Protein AF-A0A9E8CQV1-F1 (afdb_monomer_lite)

Organism: NCBI:txid2969620

pLDDT: mean 77.14, std 17.88, range [38.81, 94.69]

Secondary structure (DSSP, 8-state):
---PPPPPHHHHHHHHHHHTT-SS--SPPPHHHHHHHHHHHHHHHHHHHHHHHHTT----TTTTSS--TT-HHHHHHHHHHHHHHHHH-HHHHHHHHHHHHHHHHHHHHTTPPPP------HHHHHHHHHHHHHHHHHHHHTTSSSS----PPPPPPPP---------

Structure (mmCIF, N/CA/C/O backbone):
data_AF-A0A9E8CQV1-F1
#
_entry.id   AF-A0A9E8CQV1-F1
#
loop_
_atom_site.group_PDB
_atom_site.id
_atom_site.type_symbol
_atom_site.label_atom_id
_atom_site.label_alt_id
_atom_site.label_comp_id
_atom_site.label_asym_id
_atom_site.label_entity_id
_atom_site.label_seq_id
_atom_site.pdbx_PDB_ins_code
_atom_site.Cartn_x
_atom_site.Cartn_y
_atom_site.Cartn_z
_atom_site.occupancy
_atom_site.B_iso_or_equiv
_atom_site.auth_seq_id
_atom_site.auth_comp_id
_atom_site.auth_asym_id
_atom_site.auth_atom_id
_atom_site.pdbx_PDB_model_num
ATOM 1 N N . MET A 1 1 ? 1.456 -19.798 -28.000 1.00 41.22 1 MET A N 1
ATOM 2 C CA . MET A 1 1 ? 1.405 -19.124 -26.688 1.00 41.22 1 MET A CA 1
ATOM 3 C C . MET A 1 1 ? 2.355 -17.948 -26.767 1.00 41.22 1 MET A C 1
ATOM 5 O O . MET A 1 1 ? 3.558 -18.168 -26.813 1.00 41.22 1 MET A O 1
ATOM 9 N N . GLU A 1 2 ? 1.840 -16.729 -26.911 1.00 42.41 2 GLU A N 1
ATOM 10 C CA . GLU A 1 2 ? 2.684 -15.535 -26.828 1.00 42.41 2 GLU A CA 1
ATOM 11 C C . GLU A 1 2 ? 3.164 -15.395 -25.383 1.00 42.41 2 GLU A C 1
ATOM 13 O O . GLU A 1 2 ? 2.362 -15.298 -24.455 1.00 42.41 2 GLU A O 1
ATOM 18 N N . VAL A 1 3 ? 4.479 -15.455 -25.187 1.00 45.06 3 VAL A N 1
ATOM 19 C CA . VAL A 1 3 ? 5.101 -15.217 -23.886 1.00 45.06 3 VAL A CA 1
ATOM 20 C C . VAL A 1 3 ? 5.001 -13.716 -23.632 1.00 45.06 3 VAL A C 1
ATOM 22 O O . VAL A 1 3 ? 5.805 -12.942 -24.149 1.00 45.06 3 VAL A O 1
ATOM 25 N N . GLN A 1 4 ? 3.977 -13.283 -22.894 1.00 56.47 4 GLN A N 1
ATOM 26 C CA . GLN A 1 4 ? 3.892 -11.889 -22.467 1.00 56.47 4 GLN A CA 1
ATOM 27 C C . GLN A 1 4 ? 5.101 -11.583 -21.583 1.00 56.47 4 GLN A C 1
ATOM 29 O O . GLN A 1 4 ? 5.335 -12.241 -20.568 1.00 56.47 4 GLN A O 1
ATOM 34 N N . ARG A 1 5 ? 5.893 -10.592 -21.998 1.00 59.94 5 ARG A N 1
ATOM 35 C CA . ARG A 1 5 ? 7.006 -10.078 -21.203 1.00 59.94 5 ARG A CA 1
ATOM 36 C C . ARG A 1 5 ? 6.452 -9.572 -19.860 1.00 59.94 5 ARG A C 1
ATOM 38 O O . ARG A 1 5 ? 5.461 -8.840 -19.880 1.00 59.94 5 ARG A O 1
ATOM 45 N N . PRO A 1 6 ? 7.058 -9.934 -18.715 1.00 74.50 6 PRO A N 1
ATOM 46 C CA . PRO A 1 6 ? 6.641 -9.392 -17.428 1.00 74.50 6 PRO A CA 1
ATOM 47 C C . PRO A 1 6 ? 6.798 -7.869 -17.440 1.00 74.50 6 PRO A C 1
ATOM 49 O O . PRO A 1 6 ? 7.809 -7.356 -17.928 1.00 74.50 6 PRO A O 1
ATOM 52 N N . LEU A 1 7 ? 5.782 -7.165 -16.936 1.00 80.88 7 LEU A N 1
ATOM 53 C CA . LEU A 1 7 ? 5.801 -5.708 -16.820 1.00 80.88 7 LEU A CA 1
ATOM 54 C C . LEU A 1 7 ? 6.972 -5.259 -15.942 1.00 80.88 7 LEU A C 1
ATOM 56 O O . LEU A 1 7 ? 7.296 -5.915 -14.948 1.00 80.88 7 LEU A O 1
ATOM 60 N N . SER A 1 8 ? 7.568 -4.117 -16.281 1.00 85.12 8 SER A N 1
ATOM 61 C CA . SER A 1 8 ? 8.488 -3.434 -15.372 1.00 85.12 8 SER A CA 1
ATOM 62 C C . SER A 1 8 ? 7.745 -2.905 -14.138 1.00 85.12 8 SER A C 1
ATOM 64 O O . SER A 1 8 ? 6.515 -2.768 -14.136 1.00 85.12 8 SER A O 1
ATOM 66 N N . LEU A 1 9 ? 8.480 -2.574 -13.074 1.00 84.06 9 LEU A N 1
ATOM 67 C CA . LEU A 1 9 ? 7.883 -2.040 -11.850 1.00 84.06 9 LEU A CA 1
ATOM 68 C C . LEU A 1 9 ? 7.235 -0.674 -12.122 1.00 84.06 9 LEU A C 1
ATOM 70 O O . LEU A 1 9 ? 6.140 -0.391 -11.633 1.00 84.06 9 LEU A O 1
ATOM 74 N N . GLY A 1 10 ? 7.878 0.149 -12.957 1.00 83.38 10 GLY A N 1
ATOM 75 C CA . GLY A 1 10 ? 7.327 1.423 -13.420 1.00 83.38 10 GLY A CA 1
ATOM 76 C C . GLY A 1 10 ? 6.053 1.263 -14.261 1.00 83.38 10 GLY A C 1
ATOM 77 O O . GLY A 1 10 ? 5.081 2.000 -14.070 1.00 83.38 10 GLY A O 1
ATOM 78 N N . GLU A 1 11 ? 6.004 0.275 -15.159 1.00 86.00 11 GLU A N 1
ATOM 79 C CA . GLU A 1 11 ? 4.801 -0.032 -15.947 1.00 86.00 11 GLU A CA 1
ATOM 80 C C . GLU A 1 11 ? 3.648 -0.514 -15.059 1.00 86.00 11 GLU A C 1
ATOM 82 O O . GLU A 1 11 ? 2.507 -0.063 -15.211 1.00 86.00 11 GLU A O 1
ATOM 87 N N . ALA A 1 12 ? 3.947 -1.376 -14.089 1.00 88.75 12 ALA A N 1
ATOM 88 C CA . ALA A 1 12 ? 2.977 -1.860 -13.119 1.00 88.75 12 ALA A CA 1
ATOM 89 C C . ALA A 1 12 ? 2.427 -0.723 -12.238 1.00 88.75 12 ALA A C 1
ATOM 91 O O . ALA A 1 12 ? 1.213 -0.617 -12.049 1.00 88.75 12 ALA A O 1
ATOM 92 N N . ALA A 1 13 ? 3.282 0.198 -11.782 1.00 86.12 13 ALA A N 1
ATOM 93 C CA . ALA A 1 13 ? 2.859 1.387 -11.042 1.00 86.12 13 ALA A CA 1
ATOM 94 C C . ALA A 1 13 ? 1.963 2.314 -11.887 1.00 86.12 13 ALA A C 1
ATOM 96 O O . ALA A 1 13 ? 0.979 2.861 -11.385 1.00 86.12 13 ALA A O 1
ATOM 97 N N . ARG A 1 14 ? 2.231 2.455 -13.194 1.00 85.25 14 ARG A N 1
ATOM 98 C CA . ARG A 1 14 ? 1.354 3.201 -14.117 1.00 85.25 14 ARG A CA 1
ATOM 99 C C . ARG A 1 14 ? -0.014 2.547 -14.279 1.00 85.25 14 ARG A C 1
ATOM 101 O O . ARG A 1 14 ? -1.022 3.250 -14.340 1.00 85.25 14 ARG A O 1
ATOM 108 N N . VAL A 1 15 ? -0.070 1.217 -14.362 1.00 89.25 15 VAL A N 1
ATOM 109 C CA . VAL A 1 15 ? -1.342 0.477 -14.364 1.00 89.25 15 VAL A CA 1
ATOM 110 C C . VAL A 1 15 ? -2.111 0.740 -13.071 1.00 89.25 15 VAL A C 1
ATOM 112 O O . VAL A 1 15 ? -3.286 1.089 -13.146 1.00 89.25 15 VAL A O 1
ATOM 115 N N . PHE A 1 16 ? -1.448 0.658 -11.915 1.00 89.19 16 PHE A N 1
ATOM 116 C CA . PHE A 1 16 ? -2.059 0.966 -10.622 1.00 89.19 16 PHE A CA 1
ATOM 117 C C . PHE A 1 16 ? -2.660 2.382 -10.595 1.00 89.19 16 PHE A C 1
ATOM 119 O O . PHE A 1 16 ? -3.809 2.574 -10.206 1.00 89.19 16 PHE A O 1
ATOM 126 N N . CYS A 1 17 ? -1.919 3.381 -11.073 1.00 86.94 17 CYS A N 1
ATOM 127 C CA . CYS A 1 17 ? -2.395 4.764 -11.062 1.00 86.94 17 CYS A CA 1
ATOM 128 C C . CYS A 1 17 ? -3.597 4.974 -11.989 1.00 86.94 17 CYS A C 1
ATOM 130 O O . CYS A 1 17 ? -4.543 5.660 -11.611 1.00 86.94 17 CYS A O 1
ATOM 132 N N . ARG A 1 18 ? -3.610 4.324 -13.161 1.00 87.12 18 ARG A N 1
ATOM 133 C CA . ARG A 1 18 ? -4.781 4.311 -14.054 1.00 87.12 18 ARG A CA 1
ATOM 134 C C . ARG A 1 18 ? -6.002 3.666 -13.409 1.00 87.12 18 ARG A C 1
ATOM 136 O O . ARG A 1 18 ? -7.103 4.171 -13.585 1.00 87.12 18 ARG A O 1
ATOM 143 N N . LEU A 1 19 ? -5.808 2.571 -12.676 1.00 89.88 19 LEU A N 1
ATOM 144 C CA . LEU A 1 19 ? -6.885 1.880 -11.966 1.00 89.88 19 LEU A CA 1
ATOM 145 C C . LEU A 1 19 ? -7.540 2.782 -10.910 1.00 89.88 19 LEU A C 1
ATOM 147 O O . LEU A 1 19 ? -8.760 2.803 -10.800 1.00 89.88 19 LEU A O 1
ATOM 151 N N . HIS A 1 20 ? -6.738 3.541 -10.163 1.00 86.94 20 HIS A N 1
ATOM 152 C CA . HIS A 1 20 ? -7.209 4.368 -9.048 1.00 86.94 20 HIS A CA 1
ATOM 153 C C . HIS A 1 20 ? -7.447 5.844 -9.408 1.00 86.94 20 HIS A C 1
ATOM 155 O O . HIS A 1 20 ? -7.618 6.667 -8.513 1.00 86.94 20 HIS A O 1
ATOM 161 N N . GLY A 1 21 ? -7.442 6.204 -10.698 1.00 80.50 21 GLY A N 1
ATOM 162 C CA . GLY A 1 21 ? -7.657 7.589 -11.141 1.00 80.50 21 GLY A CA 1
ATOM 163 C C . GLY A 1 21 ? -6.599 8.577 -10.633 1.00 80.50 21 GLY A C 1
ATOM 164 O O . GLY A 1 21 ? -6.859 9.772 -10.518 1.00 80.50 21 GLY A O 1
ATOM 165 N N . VAL A 1 22 ? -5.403 8.087 -10.302 1.00 74.38 22 VAL A N 1
ATOM 166 C CA . VAL A 1 22 ? -4.307 8.905 -9.783 1.00 74.38 22 VAL A CA 1
ATOM 167 C C . VAL A 1 22 ? -3.586 9.570 -10.958 1.00 74.38 22 VAL A C 1
ATOM 169 O O . VAL A 1 22 ? -2.964 8.907 -11.790 1.00 74.38 22 VAL A O 1
ATOM 172 N N . GLY A 1 23 ? -3.649 10.901 -11.018 1.00 65.00 23 GLY A N 1
ATOM 173 C CA . GLY A 1 23 ? -3.089 11.699 -12.115 1.00 65.00 23 GLY A CA 1
ATOM 174 C C . GLY A 1 23 ? -4.037 11.850 -13.314 1.00 65.00 23 GLY A C 1
ATOM 175 O O . GLY A 1 23 ? -5.200 11.473 -13.266 1.00 65.00 23 GLY A O 1
ATOM 176 N N . ARG A 1 24 ? -3.552 12.434 -14.421 1.00 60.94 24 ARG A N 1
ATOM 177 C CA . ARG A 1 24 ? -4.359 12.738 -15.630 1.00 60.94 24 ARG A CA 1
ATOM 178 C C . ARG A 1 24 ? -4.605 11.527 -16.545 1.00 60.94 24 ARG A C 1
ATOM 180 O O . ARG A 1 24 ? -4.707 11.687 -17.759 1.00 60.94 24 ARG A O 1
ATOM 187 N N . ALA A 1 25 ? -4.616 10.311 -16.013 1.00 61.09 25 ALA A N 1
ATOM 188 C CA . ALA A 1 25 ? -4.716 9.127 -16.851 1.00 61.09 25 ALA A CA 1
ATOM 189 C C . ALA A 1 25 ? -6.186 8.836 -17.200 1.00 61.09 25 ALA A C 1
ATOM 191 O O . ALA A 1 25 ? -7.016 8.664 -16.317 1.00 61.09 25 ALA A O 1
ATOM 192 N N . THR A 1 26 ? -6.510 8.818 -18.494 1.00 62.81 26 THR A N 1
ATOM 193 C CA . THR A 1 26 ? -7.900 8.881 -18.986 1.00 62.81 26 THR A CA 1
ATOM 194 C C . THR A 1 26 ? -8.503 7.532 -19.366 1.00 62.81 26 THR A C 1
ATOM 196 O O . THR A 1 26 ? -9.705 7.451 -19.599 1.00 62.81 26 THR A O 1
ATOM 199 N N . THR A 1 27 ? -7.699 6.469 -19.458 1.00 81.06 27 THR A N 1
ATOM 200 C CA . THR A 1 27 ? -8.171 5.146 -19.895 1.00 81.06 27 THR A CA 1
ATOM 201 C C . THR A 1 27 ? -7.995 4.108 -18.786 1.00 81.06 27 THR A C 1
ATOM 203 O O . THR A 1 27 ? -6.853 3.888 -18.362 1.00 81.06 27 THR A O 1
ATOM 206 N N . PRO A 1 28 ? -9.079 3.447 -18.334 1.00 85.94 28 PRO A N 1
ATOM 207 C CA . PRO A 1 28 ? -8.988 2.394 -17.330 1.00 85.94 28 PRO A CA 1
ATOM 208 C C . PRO A 1 28 ? -8.211 1.185 -17.883 1.00 85.94 28 PRO A C 1
ATOM 210 O O . PRO A 1 28 ? -8.348 0.851 -19.064 1.00 85.94 28 PRO A O 1
ATOM 213 N N . PRO A 1 29 ? -7.369 0.527 -17.068 1.00 89.31 29 PRO A N 1
ATOM 214 C CA . PRO A 1 29 ? -6.621 -0.643 -17.502 1.00 89.31 29 PRO A CA 1
ATOM 215 C C . PRO A 1 29 ? -7.536 -1.869 -17.615 1.00 89.31 29 PRO A C 1
ATOM 217 O O . PRO A 1 29 ? -8.502 -2.019 -16.871 1.00 89.31 29 PRO A O 1
ATOM 220 N N . SER A 1 30 ? -7.202 -2.777 -18.529 1.00 92.50 30 SER A N 1
ATOM 221 C CA . SER A 1 30 ? -7.896 -4.065 -18.649 1.00 92.50 30 SER A CA 1
ATOM 222 C C . SER A 1 30 ? -7.607 -4.990 -17.451 1.00 92.50 30 SER A C 1
ATOM 224 O O . SER A 1 30 ? -6.534 -4.883 -16.847 1.00 92.50 30 SER A O 1
ATOM 226 N N . PRO A 1 31 ? -8.486 -5.967 -17.140 1.00 93.44 31 PRO A N 1
ATOM 227 C CA . PRO A 1 31 ? -8.242 -6.947 -16.075 1.00 93.44 31 PRO A CA 1
ATOM 228 C C . PRO A 1 31 ? -6.912 -7.701 -16.215 1.00 93.44 31 PRO A C 1
ATOM 230 O O . PRO A 1 31 ? -6.216 -7.915 -15.226 1.00 93.44 31 PRO A O 1
ATOM 233 N N . ALA A 1 32 ? -6.507 -8.035 -17.445 1.00 91.75 32 ALA A N 1
ATOM 234 C CA . ALA A 1 32 ? -5.226 -8.689 -17.713 1.00 91.75 32 ALA A CA 1
ATOM 235 C C . ALA A 1 32 ? -4.026 -7.798 -17.343 1.00 91.75 32 ALA A C 1
ATOM 237 O O . ALA A 1 32 ? -3.057 -8.272 -16.755 1.00 91.75 32 ALA A O 1
ATOM 238 N N . GLN A 1 33 ? -4.105 -6.493 -17.629 1.00 91.75 33 GLN A N 1
ATOM 239 C CA . GLN A 1 33 ? -3.069 -5.536 -17.232 1.00 91.75 33 GLN A CA 1
ATOM 240 C C . GLN A 1 33 ? -2.999 -5.381 -15.713 1.00 91.75 33 GLN A C 1
ATOM 242 O O . GLN A 1 33 ? -1.901 -5.290 -15.172 1.00 91.75 33 GLN A O 1
ATOM 247 N N . ILE A 1 34 ? -4.147 -5.373 -15.028 1.00 93.19 34 ILE A N 1
ATOM 248 C CA . ILE A 1 34 ? -4.205 -5.310 -13.561 1.00 93.19 34 ILE A CA 1
ATOM 249 C C . ILE A 1 34 ? -3.532 -6.546 -12.957 1.00 93.19 34 ILE A C 1
ATOM 251 O O . ILE A 1 34 ? -2.665 -6.398 -12.100 1.00 93.19 34 ILE A O 1
ATOM 255 N N . ALA A 1 35 ? -3.862 -7.746 -13.445 1.00 93.06 35 ALA A N 1
ATOM 256 C CA . ALA A 1 35 ? -3.259 -8.990 -12.970 1.00 93.06 35 ALA A CA 1
ATOM 257 C C . ALA A 1 35 ? -1.736 -9.021 -13.200 1.00 93.06 35 ALA A C 1
ATOM 259 O O . ALA A 1 35 ? -0.974 -9.358 -12.294 1.00 93.06 35 ALA A O 1
ATOM 260 N N . ALA A 1 36 ? -1.274 -8.598 -14.381 1.00 91.69 36 ALA A N 1
ATOM 261 C CA . ALA A 1 36 ? 0.155 -8.495 -14.677 1.00 91.69 36 ALA A CA 1
ATOM 262 C C . ALA A 1 36 ? 0.864 -7.466 -13.778 1.00 91.69 36 ALA A C 1
ATOM 264 O O . ALA A 1 36 ? 1.983 -7.703 -13.325 1.00 91.69 36 ALA A O 1
ATOM 265 N N . ALA A 1 37 ? 0.213 -6.339 -13.480 1.00 91.19 37 ALA A N 1
ATOM 266 C CA . ALA A 1 37 ? 0.764 -5.314 -12.601 1.00 91.19 37 ALA A CA 1
ATOM 267 C C . ALA A 1 37 ? 0.846 -5.785 -11.144 1.00 91.19 37 ALA A C 1
ATOM 269 O O . ALA A 1 37 ? 1.854 -5.545 -10.483 1.00 91.19 37 ALA A O 1
ATOM 270 N N . GLN A 1 38 ? -0.174 -6.495 -10.656 1.00 93.00 38 GLN A N 1
ATOM 271 C CA . GLN A 1 38 ? -0.157 -7.130 -9.337 1.00 93.00 38 GLN A CA 1
ATOM 272 C C . GLN A 1 38 ? 0.978 -8.148 -9.218 1.00 93.00 38 GLN A C 1
ATOM 274 O O . GLN A 1 38 ? 1.685 -8.154 -8.213 1.00 93.00 38 GLN A O 1
ATOM 279 N N . ALA A 1 39 ? 1.196 -8.962 -10.253 1.00 92.38 39 ALA A N 1
ATOM 280 C CA . ALA A 1 39 ? 2.293 -9.925 -10.283 1.00 92.38 39 ALA A CA 1
ATOM 281 C C . ALA A 1 39 ? 3.674 -9.243 -10.269 1.00 92.38 39 ALA A C 1
ATOM 283 O O . ALA A 1 39 ? 4.574 -9.710 -9.577 1.00 92.38 39 ALA A O 1
ATOM 284 N N . ALA A 1 40 ? 3.836 -8.134 -10.997 1.00 89.88 40 ALA A N 1
ATOM 285 C CA . ALA A 1 40 ? 5.099 -7.397 -11.074 1.00 89.88 40 ALA A CA 1
ATOM 286 C C . ALA A 1 40 ? 5.421 -6.599 -9.796 1.00 89.88 40 ALA A C 1
ATOM 288 O O . ALA A 1 40 ? 6.570 -6.568 -9.363 1.00 89.88 40 ALA A O 1
ATOM 289 N N . LEU A 1 41 ? 4.419 -5.961 -9.181 1.00 88.44 41 LEU A N 1
ATOM 290 C CA . LEU A 1 41 ? 4.582 -5.238 -7.913 1.00 88.44 41 LEU A CA 1
ATOM 291 C C . LEU A 1 41 ? 4.729 -6.199 -6.729 1.00 88.44 41 LEU A C 1
ATOM 293 O O . LEU A 1 41 ? 5.440 -5.905 -5.772 1.00 88.44 41 LEU A O 1
ATOM 297 N N . GLY A 1 42 ? 4.056 -7.344 -6.781 1.00 91.50 42 GLY A N 1
ATOM 298 C CA . GLY A 1 42 ? 3.917 -8.224 -5.634 1.00 91.50 42 GLY A CA 1
ATOM 299 C C . GLY A 1 42 ? 2.958 -7.664 -4.571 1.00 91.50 42 GLY A C 1
ATOM 300 O O . GLY A 1 42 ? 2.507 -6.515 -4.647 1.00 91.50 42 GLY A O 1
ATOM 301 N N . PRO A 1 43 ? 2.623 -8.486 -3.561 1.00 91.94 43 PRO A N 1
ATOM 302 C CA . PRO A 1 43 ? 1.571 -8.175 -2.595 1.00 91.94 43 PRO A CA 1
ATOM 303 C C . PRO A 1 43 ? 1.896 -6.950 -1.733 1.00 91.94 43 PRO A C 1
ATOM 305 O O . PRO A 1 43 ? 1.039 -6.087 -1.564 1.00 91.94 43 PRO A O 1
ATOM 308 N N . ASP A 1 44 ? 3.132 -6.833 -1.242 1.00 91.94 44 ASP A N 1
ATOM 309 C CA . ASP A 1 44 ? 3.524 -5.770 -0.310 1.00 91.94 44 ASP A CA 1
ATOM 310 C C . ASP A 1 44 ? 3.500 -4.389 -0.972 1.00 91.94 44 ASP A C 1
ATOM 312 O O . ASP A 1 44 ? 2.957 -3.433 -0.421 1.00 91.94 44 ASP A O 1
ATOM 316 N N . TYR A 1 45 ? 4.053 -4.266 -2.181 1.00 90.50 45 TYR A N 1
ATOM 317 C CA . TYR A 1 45 ? 4.072 -2.988 -2.893 1.00 90.50 45 TYR A CA 1
ATOM 318 C C . TYR A 1 45 ? 2.690 -2.603 -3.401 1.00 90.50 45 TYR A C 1
ATOM 320 O O . TYR A 1 45 ? 2.324 -1.430 -3.343 1.00 90.50 45 TYR A O 1
ATOM 328 N N . TRP A 1 46 ? 1.896 -3.582 -3.842 1.00 92.31 46 TRP A N 1
ATOM 329 C CA . TRP A 1 46 ? 0.500 -3.344 -4.183 1.00 92.31 46 TRP A CA 1
ATOM 330 C C . TRP A 1 46 ? -0.292 -2.827 -2.975 1.00 92.31 46 TRP A C 1
ATOM 332 O O . TRP A 1 46 ? -1.022 -1.840 -3.085 1.00 92.31 46 TRP A O 1
ATOM 342 N N . ALA A 1 47 ? -0.112 -3.450 -1.808 1.00 93.81 47 ALA A N 1
ATOM 343 C CA . ALA A 1 47 ? -0.735 -3.024 -0.562 1.00 93.81 47 ALA A CA 1
ATOM 344 C C . ALA A 1 47 ? -0.287 -1.618 -0.146 1.00 93.81 47 ALA A C 1
ATOM 346 O O . ALA A 1 47 ? -1.132 -0.788 0.179 1.00 93.81 47 ALA A O 1
ATOM 347 N N . TYR A 1 48 ? 1.010 -1.313 -0.233 1.00 93.19 48 TYR A N 1
ATOM 348 C CA . TYR A 1 48 ? 1.526 0.019 0.084 1.00 93.19 48 TYR A CA 1
ATOM 349 C C . TYR A 1 48 ? 0.958 1.100 -0.845 1.00 93.19 48 TYR A C 1
ATOM 351 O O . TYR A 1 48 ? 0.564 2.170 -0.389 1.00 93.19 48 TYR A O 1
ATOM 359 N N . LEU A 1 49 ? 0.842 0.835 -2.149 1.00 91.62 49 LEU A N 1
ATOM 360 C CA . LEU A 1 49 ? 0.226 1.794 -3.067 1.00 91.62 49 LEU A CA 1
ATOM 361 C C . LEU A 1 49 ? -1.267 1.998 -2.760 1.00 91.62 49 LEU A C 1
ATOM 363 O O . LEU A 1 49 ? -1.724 3.141 -2.749 1.00 91.62 49 LEU A O 1
ATOM 367 N N . ARG A 1 50 ? -2.016 0.933 -2.429 1.00 93.06 50 ARG A N 1
ATOM 368 C CA . ARG A 1 50 ? -3.403 1.055 -1.933 1.00 93.06 50 ARG A CA 1
ATOM 369 C C . ARG A 1 50 ? -3.479 1.874 -0.646 1.00 93.06 50 ARG A C 1
ATOM 371 O O . ARG A 1 50 ? -4.364 2.715 -0.531 1.00 93.06 50 ARG A O 1
ATOM 378 N N . ALA A 1 51 ? -2.544 1.669 0.281 1.00 93.25 51 ALA A N 1
ATOM 379 C CA . ALA A 1 51 ? -2.458 2.424 1.527 1.00 93.25 51 ALA A CA 1
ATOM 380 C C . ALA A 1 51 ? -2.295 3.925 1.257 1.00 93.25 51 ALA A C 1
ATOM 382 O O . ALA A 1 51 ? -3.004 4.743 1.838 1.00 93.25 51 ALA A O 1
ATOM 383 N N . ARG A 1 52 ? -1.423 4.296 0.311 1.00 91.75 52 ARG A N 1
ATOM 384 C CA . ARG A 1 52 ? -1.235 5.694 -0.111 1.00 91.75 52 ARG A CA 1
ATOM 385 C C . ARG A 1 52 ? -2.499 6.301 -0.723 1.00 91.75 52 ARG A C 1
ATOM 387 O O . ARG A 1 52 ? -2.808 7.443 -0.413 1.00 91.75 52 ARG A O 1
ATOM 394 N N . VAL A 1 53 ? -3.244 5.545 -1.537 1.00 91.00 53 VAL A N 1
ATOM 395 C CA . VAL A 1 53 ? -4.552 5.995 -2.057 1.00 91.00 53 VAL A CA 1
ATOM 396 C C . VAL A 1 53 ? -5.544 6.231 -0.917 1.00 91.00 53 VAL A C 1
ATOM 398 O O . VAL A 1 53 ? -6.152 7.293 -0.860 1.00 91.00 53 VAL A O 1
ATOM 401 N N . LEU A 1 54 ? -5.695 5.265 -0.004 1.00 91.81 54 LEU A N 1
ATOM 402 C CA . LEU A 1 54 ? -6.656 5.340 1.104 1.00 91.81 54 LEU A CA 1
ATOM 403 C C . LEU A 1 54 ? -6.374 6.519 2.052 1.00 91.81 54 LEU A C 1
ATOM 405 O O . LEU A 1 54 ? -7.295 7.128 2.590 1.00 91.81 54 LEU A O 1
ATOM 409 N N . THR A 1 55 ? -5.094 6.831 2.246 1.00 91.00 55 THR A N 1
ATOM 410 C CA . THR A 1 55 ? -4.613 7.934 3.095 1.00 91.00 55 THR A CA 1
ATOM 411 C C . THR A 1 55 ? -4.478 9.256 2.344 1.00 91.00 55 THR A C 1
ATOM 413 O O . THR A 1 55 ? -3.952 10.222 2.883 1.00 91.00 55 THR A O 1
ATOM 416 N N . GLU A 1 56 ? -4.907 9.305 1.077 1.00 89.12 56 GLU A N 1
ATOM 417 C CA . GLU A 1 56 ? -4.804 10.480 0.199 1.00 89.12 56 GLU A CA 1
ATOM 418 C C . GLU A 1 56 ? -3.372 11.038 0.078 1.00 89.12 56 GLU A C 1
ATOM 420 O O . GLU A 1 56 ? -3.143 12.149 -0.412 1.00 89.12 56 GLU A O 1
ATOM 425 N N . LYS A 1 57 ? -2.366 10.260 0.492 1.00 87.69 57 LYS A N 1
ATOM 426 C CA . LYS A 1 57 ? -0.976 10.682 0.447 1.00 87.69 57 LYS A CA 1
ATOM 427 C C . LYS A 1 57 ? -0.483 10.583 -0.992 1.00 87.69 57 LYS A C 1
ATOM 429 O O . LYS A 1 57 ? -0.717 9.584 -1.678 1.00 87.69 57 LYS A O 1
ATOM 434 N N . PRO A 1 58 ? 0.282 11.576 -1.472 1.00 81.50 58 PRO A N 1
ATOM 435 C CA . PRO A 1 58 ? 0.641 11.638 -2.876 1.00 81.50 58 PRO A CA 1
ATOM 436 C C . PRO A 1 58 ? 1.442 10.405 -3.285 1.00 81.50 58 PRO A C 1
ATOM 438 O O . PRO A 1 58 ? 2.495 10.105 -2.713 1.00 81.50 58 PRO A O 1
ATOM 441 N N . ILE A 1 59 ? 0.977 9.723 -4.326 1.00 77.25 59 ILE A N 1
ATOM 442 C CA . ILE A 1 59 ? 1.781 8.784 -5.107 1.00 77.25 59 ILE A CA 1
ATOM 443 C C . ILE A 1 59 ? 2.553 9.652 -6.098 1.00 77.25 59 ILE A C 1
ATOM 445 O O . ILE A 1 59 ? 2.218 9.750 -7.276 1.00 77.25 59 ILE A O 1
ATOM 449 N N . THR A 1 60 ? 3.479 10.462 -5.580 1.00 61.09 60 THR A N 1
ATOM 450 C CA . THR A 1 60 ? 4.132 11.515 -6.359 1.00 61.09 60 THR A CA 1
ATOM 451 C C . THR A 1 60 ? 4.788 10.935 -7.612 1.00 61.09 60 THR A C 1
ATOM 453 O O . THR A 1 60 ? 5.221 9.780 -7.636 1.00 61.09 60 THR A O 1
ATOM 456 N N . ALA A 1 61 ? 4.938 11.790 -8.627 1.00 47.69 61 ALA A N 1
ATOM 457 C CA . ALA A 1 61 ? 5.608 11.558 -9.908 1.00 47.69 61 ALA A CA 1
ATOM 458 C C . ALA A 1 61 ? 7.022 10.927 -9.833 1.00 47.69 61 ALA A C 1
ATOM 460 O O . ALA A 1 61 ? 7.612 10.650 -10.863 1.00 47.69 61 ALA A O 1
ATOM 461 N N . TYR A 1 62 ? 7.558 10.612 -8.655 1.00 47.84 62 TYR A N 1
ATOM 462 C CA . TYR A 1 62 ? 8.716 9.733 -8.484 1.00 47.84 62 TYR A CA 1
ATOM 463 C C . TYR A 1 62 ? 8.501 8.303 -9.014 1.00 47.84 62 TYR A C 1
ATOM 465 O O . TYR A 1 62 ? 9.483 7.654 -9.359 1.00 47.84 62 TYR A O 1
ATOM 473 N N . PHE A 1 63 ? 7.253 7.819 -9.094 1.00 52.81 63 PHE A N 1
ATOM 474 C CA . PHE A 1 63 ? 6.910 6.508 -9.678 1.00 52.81 63 PHE A CA 1
ATOM 475 C C . PHE A 1 63 ? 6.549 6.566 -11.172 1.00 52.81 63 PHE A C 1
ATOM 477 O O . PHE A 1 63 ? 6.510 5.538 -11.840 1.00 52.81 63 PHE A O 1
ATOM 484 N N . ILE A 1 64 ? 6.224 7.754 -11.693 1.00 53.50 64 ILE A N 1
ATOM 485 C CA . ILE A 1 64 ? 5.473 7.907 -12.957 1.00 53.50 64 ILE A CA 1
ATOM 486 C C . ILE A 1 64 ? 6.101 8.949 -13.893 1.00 53.50 64 ILE A C 1
ATOM 488 O O . ILE A 1 64 ? 5.983 8.833 -15.115 1.00 53.50 64 ILE A O 1
ATOM 492 N N . GLY A 1 65 ? 6.761 9.956 -13.324 1.00 49.81 65 GLY A N 1
ATOM 493 C CA . GLY A 1 65 ? 7.409 11.067 -14.004 1.00 49.81 65 GLY A CA 1
ATOM 494 C C . GLY A 1 65 ? 8.679 10.598 -14.683 1.00 49.81 65 GLY A C 1
ATOM 495 O O . GLY A 1 65 ? 9.736 10.560 -14.068 1.00 49.81 65 GLY A O 1
ATOM 496 N N . ASP A 1 66 ? 8.524 10.199 -15.941 1.00 50.00 66 ASP A N 1
ATOM 497 C CA . ASP A 1 66 ? 9.578 10.086 -16.952 1.00 50.00 66 ASP A CA 1
ATOM 498 C C . ASP A 1 66 ? 10.857 9.330 -16.543 1.00 50.00 66 ASP A C 1
ATOM 500 O O . ASP A 1 66 ? 11.943 9.544 -17.081 1.00 50.00 66 ASP A O 1
ATOM 504 N N . GLN A 1 67 ? 10.748 8.401 -15.590 1.00 53.94 67 GLN A N 1
ATOM 505 C CA . GLN A 1 67 ? 11.830 7.475 -15.293 1.00 53.94 67 GLN A CA 1
ATOM 506 C C . GLN A 1 67 ? 11.858 6.451 -16.415 1.00 53.94 67 GLN A C 1
ATOM 508 O O . GLN A 1 67 ? 10.948 5.635 -16.519 1.00 53.94 67 GLN A O 1
ATOM 513 N N . ARG A 1 68 ? 12.871 6.589 -17.277 1.00 56.78 68 ARG A N 1
ATOM 514 C CA . ARG A 1 68 ? 13.356 5.660 -18.307 1.00 56.78 68 ARG A CA 1
ATOM 515 C C . ARG A 1 68 ? 12.816 4.232 -18.135 1.00 56.78 68 ARG A C 1
ATOM 517 O O . ARG A 1 68 ? 13.489 3.370 -17.578 1.00 56.78 68 ARG A O 1
ATOM 524 N N . LEU A 1 69 ? 11.590 3.985 -18.591 1.00 63.22 69 LEU A N 1
ATOM 525 C CA . LEU A 1 69 ? 10.982 2.665 -18.479 1.00 63.22 69 LEU A CA 1
ATOM 526 C C . LEU A 1 69 ? 11.842 1.681 -19.269 1.00 63.22 69 LEU A C 1
ATOM 528 O O . LEU A 1 69 ? 12.145 1.919 -20.438 1.00 63.22 69 LEU A O 1
ATOM 532 N N . GLY A 1 70 ? 12.263 0.604 -18.613 1.00 62.91 70 GLY A N 1
ATOM 533 C CA . GLY A 1 70 ? 13.192 -0.366 -19.193 1.00 62.91 70 GLY A CA 1
ATOM 534 C C . GLY A 1 70 ? 14.681 -0.071 -18.969 1.00 62.91 70 GLY A C 1
ATOM 535 O O . GLY A 1 70 ? 15.505 -0.885 -19.383 1.00 62.91 70 GLY A O 1
ATOM 536 N N . ASP A 1 71 ? 15.044 1.019 -18.284 1.00 79.75 71 ASP A N 1
ATOM 537 C CA . ASP A 1 71 ? 16.396 1.232 -17.750 1.00 79.75 71 ASP A CA 1
ATOM 538 C C . ASP A 1 71 ? 16.549 0.463 -16.429 1.00 79.75 71 ASP A C 1
ATOM 540 O O . ASP A 1 71 ? 15.866 0.727 -15.437 1.00 79.75 71 ASP A O 1
ATOM 544 N N . ALA A 1 72 ? 17.442 -0.528 -16.426 1.00 79.50 72 ALA A N 1
ATOM 545 C CA . ALA A 1 72 ? 17.612 -1.435 -15.296 1.00 79.50 72 ALA A CA 1
ATOM 546 C C . ALA A 1 72 ? 18.105 -0.734 -14.017 1.00 79.50 72 ALA A C 1
ATOM 548 O O . ALA A 1 72 ? 17.800 -1.192 -12.914 1.00 79.50 72 ALA A O 1
ATOM 549 N N . GLU A 1 73 ? 18.863 0.358 -14.141 1.00 81.75 73 GLU A N 1
ATOM 550 C CA . GLU A 1 73 ? 19.367 1.116 -12.996 1.00 81.75 73 GLU A CA 1
ATOM 551 C C . GLU A 1 73 ? 18.252 1.972 -12.388 1.00 81.75 73 GLU A C 1
ATOM 553 O O . GLU A 1 73 ? 18.058 1.970 -11.168 1.00 81.75 73 GLU A O 1
ATOM 558 N N . ALA A 1 74 ? 17.453 2.624 -13.236 1.00 79.81 74 ALA A N 1
ATOM 559 C CA . ALA A 1 74 ? 16.283 3.380 -12.805 1.00 79.81 74 ALA A CA 1
ATOM 560 C C . ALA A 1 74 ? 15.249 2.482 -12.102 1.00 79.81 74 ALA A C 1
ATOM 562 O O . ALA A 1 74 ? 14.786 2.820 -11.009 1.00 79.81 74 ALA A O 1
ATOM 563 N N . GLU A 1 75 ? 14.940 1.316 -12.680 1.00 80.88 75 GLU A N 1
ATOM 564 C CA . GLU A 1 75 ? 14.018 0.325 -12.104 1.00 80.88 75 GLU A CA 1
ATOM 565 C C . GLU A 1 75 ? 14.538 -0.223 -10.764 1.00 80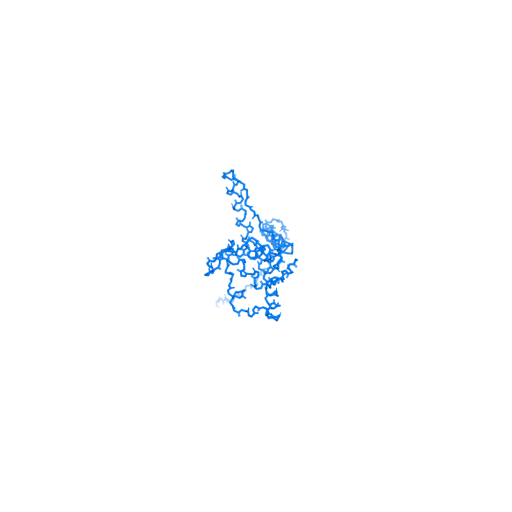.88 75 GLU A C 1
ATOM 567 O O . GLU A 1 75 ? 13.775 -0.358 -9.806 1.00 80.88 75 GLU A O 1
ATOM 572 N N . ARG A 1 76 ? 15.852 -0.463 -10.636 1.00 82.62 76 ARG A N 1
ATOM 573 C CA . ARG A 1 76 ? 16.459 -0.877 -9.360 1.00 82.62 76 ARG A CA 1
ATOM 574 C C . ARG A 1 76 ? 16.345 0.216 -8.300 1.00 82.62 76 ARG A C 1
ATOM 576 O O . ARG A 1 76 ? 15.965 -0.067 -7.166 1.00 82.62 76 ARG A O 1
ATOM 583 N N . GLY A 1 77 ? 16.638 1.464 -8.663 1.00 82.56 77 GLY A N 1
ATOM 584 C CA . GLY A 1 77 ? 16.483 2.603 -7.760 1.00 82.56 77 GLY A CA 1
ATOM 585 C C . GLY A 1 77 ? 15.029 2.811 -7.330 1.00 82.56 77 GLY A C 1
ATOM 586 O O . GLY A 1 77 ? 14.770 3.194 -6.189 1.00 82.56 77 GLY A O 1
ATOM 587 N N . LEU A 1 78 ? 14.072 2.540 -8.221 1.00 81.75 78 LEU A N 1
ATOM 588 C CA . LEU A 1 78 ? 12.646 2.569 -7.908 1.00 81.75 78 LEU A CA 1
ATOM 589 C C . LEU A 1 78 ? 12.268 1.479 -6.903 1.00 81.75 78 LEU A C 1
ATOM 591 O O . LEU A 1 78 ? 11.632 1.788 -5.895 1.00 81.75 78 LEU A O 1
ATOM 595 N N . ALA A 1 79 ? 12.696 0.240 -7.152 1.00 83.69 79 ALA A N 1
ATOM 596 C CA . ALA A 1 79 ? 12.447 -0.892 -6.267 1.00 83.69 79 ALA A CA 1
ATOM 597 C C . ALA A 1 79 ? 13.003 -0.644 -4.858 1.00 83.69 79 ALA A C 1
ATOM 599 O O . ALA A 1 79 ? 12.298 -0.868 -3.877 1.00 83.69 79 ALA A O 1
ATOM 600 N N . GLU A 1 80 ? 14.221 -0.106 -4.747 1.00 86.38 80 GLU A N 1
ATOM 601 C CA . GLU A 1 80 ? 14.838 0.197 -3.452 1.00 86.38 80 GLU A CA 1
ATOM 602 C C . GLU A 1 80 ? 14.065 1.278 -2.688 1.00 86.38 80 GLU A C 1
ATOM 604 O O . GLU A 1 80 ? 13.718 1.102 -1.520 1.00 86.38 80 GLU A O 1
ATOM 609 N N . ARG A 1 81 ? 13.704 2.383 -3.354 1.00 85.38 81 ARG A N 1
ATOM 610 C CA . ARG A 1 81 ? 12.902 3.446 -2.724 1.00 85.38 81 ARG A CA 1
ATOM 611 C C . ARG A 1 81 ? 11.531 2.942 -2.281 1.00 85.38 81 ARG A C 1
ATOM 613 O O . ARG A 1 81 ? 11.058 3.334 -1.215 1.00 85.38 81 ARG A O 1
ATOM 620 N N . LEU A 1 82 ? 10.892 2.103 -3.096 1.00 85.88 82 LEU A N 1
ATOM 621 C CA . LEU A 1 82 ? 9.593 1.515 -2.786 1.00 85.88 82 LEU A CA 1
ATOM 622 C C . LEU A 1 82 ? 9.694 0.552 -1.608 1.00 85.88 82 LEU A C 1
ATOM 624 O O . LEU A 1 82 ? 8.858 0.611 -0.715 1.00 85.88 82 LEU A O 1
ATOM 628 N N . ARG A 1 83 ? 10.749 -0.267 -1.563 1.00 88.19 83 ARG A N 1
ATOM 629 C CA . ARG A 1 83 ? 11.060 -1.140 -0.433 1.00 88.19 83 ARG A CA 1
ATOM 630 C C . ARG A 1 83 ? 11.197 -0.333 0.854 1.00 88.19 83 ARG A C 1
ATOM 632 O O . ARG A 1 83 ? 10.436 -0.580 1.779 1.00 88.19 83 ARG A O 1
ATOM 639 N N . VAL A 1 84 ? 12.111 0.636 0.899 1.00 87.19 84 VAL A N 1
ATOM 640 C CA . VAL A 1 84 ? 12.353 1.461 2.096 1.00 87.19 84 VAL A CA 1
ATOM 641 C C . VAL A 1 84 ? 11.052 2.100 2.577 1.00 87.19 84 VAL A C 1
ATOM 643 O O . VAL A 1 84 ? 10.665 1.925 3.725 1.00 87.19 84 VAL A O 1
ATOM 646 N N . ARG A 1 85 ? 10.306 2.762 1.688 1.00 87.81 85 ARG A N 1
ATOM 647 C CA . ARG A 1 85 ? 9.052 3.423 2.075 1.00 87.81 85 ARG A CA 1
ATOM 648 C C . ARG A 1 85 ? 7.966 2.448 2.517 1.00 87.81 85 ARG A C 1
ATOM 650 O O . ARG A 1 85 ? 7.291 2.724 3.497 1.00 87.81 85 ARG A O 1
ATOM 657 N N . CYS A 1 86 ? 7.818 1.316 1.834 1.00 88.81 86 CYS A N 1
ATOM 658 C CA . CYS A 1 86 ? 6.838 0.293 2.192 1.00 88.81 86 CYS A CA 1
ATOM 659 C C . CYS A 1 86 ? 7.009 -0.171 3.643 1.00 88.81 86 CYS A C 1
ATOM 661 O O . CYS A 1 86 ? 6.013 -0.370 4.332 1.00 88.81 86 CYS A O 1
ATOM 663 N N . TYR A 1 87 ? 8.246 -0.302 4.129 1.00 90.56 87 TYR A N 1
ATOM 664 C CA . TYR A 1 87 ? 8.500 -0.804 5.480 1.00 90.56 87 TYR A CA 1
ATOM 665 C C . TYR A 1 87 ? 8.729 0.292 6.533 1.00 90.56 87 TYR A C 1
ATOM 667 O O . TYR A 1 87 ? 8.418 0.057 7.699 1.00 90.56 87 TYR A O 1
ATOM 675 N N . ASP A 1 88 ? 9.204 1.480 6.146 1.00 88.69 88 ASP A N 1
ATOM 676 C CA . ASP A 1 88 ? 9.584 2.540 7.095 1.00 88.69 88 ASP A CA 1
ATOM 677 C C . ASP A 1 88 ? 8.512 3.633 7.264 1.00 88.69 88 ASP A C 1
ATOM 679 O O . ASP A 1 88 ? 8.524 4.367 8.255 1.00 88.69 88 ASP A O 1
ATOM 683 N N . ASP A 1 89 ? 7.557 3.745 6.334 1.00 89.62 89 ASP A N 1
ATOM 684 C CA . ASP A 1 89 ? 6.433 4.696 6.389 1.00 89.62 89 ASP A CA 1
ATOM 685 C C . ASP A 1 89 ? 5.334 4.197 7.348 1.00 89.62 89 ASP A C 1
ATOM 687 O O . ASP A 1 89 ? 4.181 3.979 6.973 1.00 89.62 89 ASP A O 1
ATOM 691 N N . ILE A 1 90 ? 5.719 3.969 8.608 1.00 90.44 90 ILE A N 1
ATOM 692 C CA . ILE A 1 90 ? 4.848 3.422 9.659 1.00 90.44 90 ILE A CA 1
ATOM 693 C C . ILE A 1 90 ? 3.615 4.301 9.882 1.00 90.44 90 ILE A C 1
ATOM 695 O O . ILE A 1 90 ? 2.539 3.778 10.137 1.00 90.44 90 ILE A O 1
ATOM 699 N N . GLU A 1 91 ? 3.752 5.619 9.740 1.00 90.00 91 GLU A N 1
ATOM 700 C CA . GLU A 1 91 ? 2.646 6.567 9.903 1.00 90.00 91 GLU A CA 1
ATOM 701 C C . GLU A 1 91 ? 1.516 6.303 8.897 1.00 90.00 91 GLU A C 1
ATOM 703 O O . GLU A 1 91 ? 0.347 6.304 9.266 1.00 90.00 91 GLU A O 1
ATOM 708 N N . THR A 1 92 ? 1.851 6.020 7.633 1.00 92.56 92 THR A N 1
ATOM 709 C CA . THR A 1 92 ? 0.846 5.650 6.625 1.00 92.56 92 THR A CA 1
ATOM 710 C C . THR A 1 92 ? 0.114 4.368 7.017 1.00 92.56 92 THR A C 1
ATOM 712 O O . THR A 1 92 ? -1.098 4.280 6.851 1.00 92.56 92 THR A O 1
ATOM 715 N N . TRP A 1 93 ? 0.817 3.382 7.572 1.00 93.75 93 TRP A N 1
ATOM 716 C CA . TRP A 1 93 ? 0.194 2.133 8.010 1.00 93.75 93 TRP A CA 1
ATOM 717 C C . TRP A 1 93 ? -0.650 2.282 9.281 1.00 93.75 93 TRP A C 1
ATOM 719 O O . TRP A 1 93 ? -1.686 1.629 9.394 1.00 93.75 93 TRP A O 1
ATOM 729 N N . GLU A 1 94 ? -0.245 3.145 10.217 1.00 90.88 94 GLU A N 1
ATOM 730 C CA . GLU A 1 94 ? -1.062 3.511 11.381 1.00 90.88 94 GLU A CA 1
ATOM 731 C C . GLU A 1 94 ? -2.377 4.176 10.927 1.00 90.88 94 GLU A C 1
ATOM 733 O O . GLU A 1 94 ? -3.447 3.783 11.388 1.00 90.88 94 GLU A O 1
ATOM 738 N N . GLU A 1 95 ? -2.314 5.101 9.964 1.00 93.62 95 GLU A N 1
ATOM 739 C CA . GLU A 1 95 ? -3.491 5.788 9.414 1.00 93.62 95 GLU A CA 1
ATOM 740 C C . GLU A 1 95 ? -4.424 4.844 8.630 1.00 93.62 95 GLU A C 1
ATOM 742 O O . GLU A 1 95 ? -5.647 4.943 8.741 1.00 93.62 95 GLU A O 1
ATOM 747 N N . VAL A 1 96 ? -3.877 3.879 7.876 1.00 93.94 96 VAL A N 1
ATOM 748 C CA . VAL A 1 96 ? -4.680 2.820 7.234 1.00 93.94 96 VAL A CA 1
ATOM 749 C C . VAL A 1 96 ? -5.465 2.030 8.274 1.00 93.94 96 VAL A C 1
ATOM 751 O O . VAL A 1 96 ? -6.667 1.843 8.110 1.00 93.94 96 VAL A O 1
ATOM 754 N N . ALA A 1 97 ? -4.811 1.594 9.353 1.00 91.12 97 ALA A N 1
ATOM 755 C CA . ALA A 1 97 ? -5.466 0.800 10.389 1.00 91.12 97 ALA A CA 1
ATOM 756 C C . ALA A 1 97 ? -6.606 1.568 11.083 1.00 91.12 97 ALA A C 1
ATOM 758 O O . ALA A 1 97 ? -7.604 0.962 11.482 1.00 91.12 97 ALA A O 1
ATOM 759 N N . GLU A 1 98 ? -6.469 2.888 11.225 1.00 91.19 98 GLU A N 1
ATOM 760 C CA . GLU A 1 98 ? -7.521 3.768 11.738 1.00 91.19 98 GLU A CA 1
ATOM 761 C C . GLU A 1 98 ? -8.703 3.856 10.763 1.00 91.19 98 GLU A C 1
ATOM 763 O O . GLU A 1 98 ? -9.821 3.492 11.130 1.00 91.19 98 GLU A O 1
ATOM 768 N N . LYS A 1 99 ? -8.451 4.217 9.498 1.00 92.88 99 LYS A N 1
ATOM 769 C CA . LYS A 1 99 ? -9.495 4.333 8.462 1.00 92.88 99 LYS A CA 1
ATOM 770 C C . LYS A 1 99 ? -10.240 3.020 8.225 1.00 92.88 99 LYS A C 1
ATOM 772 O O . LYS A 1 99 ? -11.454 3.012 8.034 1.00 92.88 99 LYS A O 1
ATOM 777 N N . GLU A 1 100 ? -9.536 1.893 8.248 1.00 92.19 100 GLU A N 1
ATOM 778 C CA . GLU A 1 100 ? -10.148 0.572 8.099 1.00 92.19 100 GLU A CA 1
ATOM 779 C C . GLU A 1 100 ? -11.032 0.200 9.283 1.00 92.19 100 GLU A C 1
ATOM 781 O O . GLU A 1 100 ? -12.111 -0.361 9.088 1.00 92.19 100 GLU A O 1
ATOM 786 N N . ARG A 1 101 ? -10.617 0.546 10.507 1.00 91.19 101 ARG A N 1
ATOM 787 C CA . ARG A 1 101 ? -11.455 0.352 11.692 1.00 91.19 101 ARG A CA 1
ATOM 788 C C . ARG A 1 101 ? -12.741 1.161 11.579 1.00 91.19 101 ARG A C 1
ATOM 790 O O . ARG A 1 101 ? -13.813 0.595 11.775 1.00 91.19 101 ARG A O 1
ATOM 797 N N . GLU A 1 102 ? -12.641 2.440 11.224 1.00 92.25 102 GLU A N 1
ATOM 798 C CA . GLU A 1 102 ? -13.808 3.303 11.021 1.00 92.25 102 GLU A CA 1
ATOM 799 C C . GLU A 1 102 ? -14.743 2.735 9.949 1.00 92.25 102 GLU A C 1
ATOM 801 O O . GLU A 1 102 ? -15.952 2.650 10.157 1.00 92.25 102 GLU A O 1
ATOM 806 N N . ALA A 1 103 ? -14.193 2.282 8.820 1.00 91.12 103 ALA A N 1
ATOM 807 C CA . ALA A 1 103 ? -14.982 1.721 7.730 1.00 91.12 103 ALA A CA 1
ATOM 808 C C . ALA A 1 103 ? -15.676 0.401 8.121 1.00 91.12 103 ALA A C 1
ATOM 810 O O . ALA A 1 103 ? -16.838 0.187 7.769 1.00 91.12 103 ALA A O 1
ATOM 811 N N . VAL A 1 104 ? -15.011 -0.467 8.893 1.00 92.81 104 VAL A N 1
ATOM 8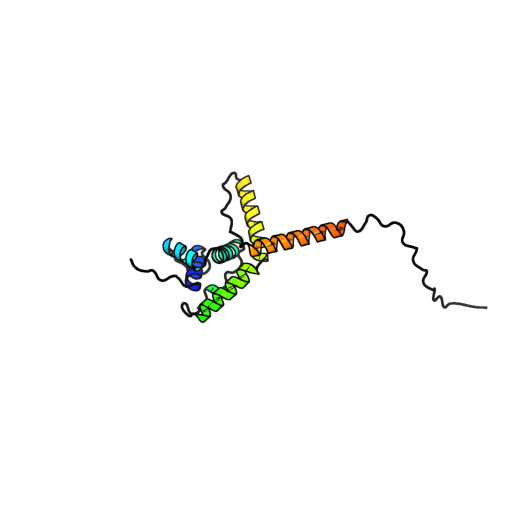12 C CA . VAL A 1 104 ? -15.609 -1.695 9.448 1.00 92.81 104 VAL A CA 1
ATOM 813 C C . VAL A 1 104 ? -16.716 -1.368 10.453 1.00 92.81 104 VAL A C 1
ATOM 815 O O . VAL A 1 104 ? -17.782 -1.985 10.417 1.00 92.81 104 VAL A O 1
ATOM 818 N N . GLU A 1 105 ? -16.502 -0.394 11.339 1.00 93.31 105 GLU A N 1
ATOM 819 C CA . GLU A 1 105 ? -17.508 0.042 12.313 1.00 93.31 105 GLU A CA 1
ATOM 820 C C . GLU A 1 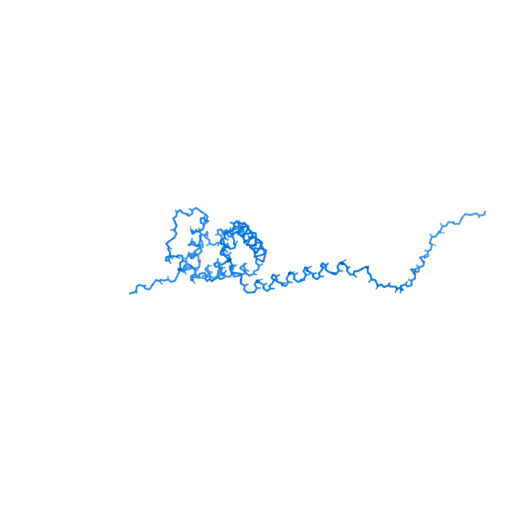105 ? -18.739 0.646 11.625 1.00 93.31 105 GLU A C 1
ATOM 822 O O . GLU A 1 105 ? -19.872 0.290 11.962 1.00 93.31 105 GLU A O 1
ATOM 827 N N . GLN A 1 106 ? -18.533 1.485 10.607 1.00 92.94 106 GLN A N 1
ATOM 828 C CA . GLN A 1 106 ? -19.607 2.052 9.791 1.00 92.94 106 GLN A CA 1
ATOM 829 C C . GLN A 1 106 ? -20.378 0.973 9.025 1.00 92.94 106 GLN A C 1
ATOM 831 O O . GLN A 1 106 ? -21.610 0.989 9.026 1.00 92.94 106 GLN A O 1
ATOM 836 N N . ALA A 1 107 ? -19.683 0.011 8.407 1.00 93.00 107 ALA A N 1
ATOM 837 C CA . ALA A 1 107 ? -20.318 -1.110 7.715 1.00 93.00 107 ALA A CA 1
ATOM 838 C C . ALA A 1 107 ? -21.175 -1.941 8.678 1.00 93.00 107 ALA A C 1
ATOM 840 O O . ALA A 1 107 ? -22.339 -2.221 8.386 1.00 93.00 107 ALA A O 1
ATOM 841 N N . ARG A 1 108 ? -20.645 -2.241 9.871 1.00 94.19 108 ARG A N 1
ATOM 842 C CA . ARG A 1 108 ? -21.373 -2.951 10.927 1.00 94.19 108 ARG A CA 1
ATOM 843 C C . ARG A 1 108 ? -22.621 -2.191 11.369 1.00 94.19 108 ARG A C 1
ATOM 845 O O . ARG A 1 108 ? -23.682 -2.800 11.486 1.00 94.19 108 ARG A O 1
ATOM 852 N N . PHE A 1 109 ? -22.510 -0.885 11.608 1.00 94.12 109 PHE A N 1
ATOM 853 C CA . PHE A 1 109 ? -23.647 -0.051 11.998 1.00 94.12 109 PHE A CA 1
ATOM 854 C C . PHE A 1 109 ? -24.720 0.006 10.900 1.00 94.12 109 PHE A C 1
ATOM 856 O O . PHE A 1 109 ? -25.911 -0.054 11.189 1.00 94.12 109 PHE A O 1
ATOM 863 N N . ALA A 1 110 ? -24.301 0.058 9.634 1.00 94.44 110 ALA A N 1
ATOM 864 C CA . ALA A 1 110 ? -25.187 0.078 8.474 1.00 94.44 110 ALA A CA 1
ATOM 865 C C . ALA A 1 110 ? -25.727 -1.310 8.065 1.00 94.44 110 ALA A C 1
ATOM 867 O O . ALA A 1 110 ? -26.471 -1.392 7.087 1.00 94.44 110 ALA A O 1
ATOM 868 N N . GLY A 1 111 ? -25.342 -2.393 8.755 1.00 94.06 111 GLY A N 1
ATOM 869 C CA . GLY A 1 111 ? -25.718 -3.767 8.398 1.00 94.06 111 GLY A CA 1
ATOM 870 C C . GLY A 1 111 ? -25.163 -4.232 7.044 1.00 94.06 111 GLY A C 1
ATOM 871 O O . GLY A 1 111 ? -25.787 -5.053 6.376 1.00 94.06 111 GLY A O 1
ATOM 872 N N . ARG A 1 112 ? -24.027 -3.675 6.612 1.00 94.69 112 ARG A N 1
ATOM 873 C CA . ARG A 1 112 ? -23.352 -3.990 5.345 1.00 94.69 112 ARG A CA 1
ATOM 874 C C . ARG A 1 112 ? -22.152 -4.902 5.577 1.00 94.69 112 ARG A C 1
ATOM 876 O O . ARG A 1 112 ? -21.639 -5.010 6.690 1.00 94.69 112 ARG A O 1
ATOM 883 N N . GLU A 1 113 ? -21.696 -5.535 4.503 1.00 92.00 113 GLU A N 1
ATOM 884 C CA . GLU A 1 113 ? -20.451 -6.299 4.509 1.00 92.00 113 GLU A CA 1
ATOM 885 C C . GLU A 1 113 ? -19.253 -5.370 4.794 1.00 92.00 113 GLU A C 1
ATOM 887 O O . GLU A 1 113 ? -19.212 -4.254 4.258 1.00 92.00 113 GLU A O 1
ATOM 892 N N . PRO A 1 114 ? -18.309 -5.773 5.666 1.00 89.12 114 PRO A N 1
ATOM 893 C CA . PRO A 1 114 ? -17.107 -4.992 5.923 1.00 89.12 114 PRO A CA 1
ATOM 894 C C . PRO A 1 114 ? -16.243 -4.871 4.657 1.00 89.12 114 PRO A C 1
ATOM 896 O O . PRO A 1 114 ? -16.239 -5.776 3.825 1.00 89.12 114 PRO A O 1
ATOM 899 N N . PRO A 1 115 ? -15.496 -3.767 4.504 1.00 89.25 115 PRO A N 1
ATOM 900 C CA . PRO A 1 115 ? -14.639 -3.563 3.343 1.00 89.25 115 PRO A CA 1
ATOM 901 C C . PRO A 1 115 ? -13.441 -4.522 3.319 1.00 89.25 115 PRO A C 1
ATOM 903 O O . PRO A 1 115 ? -12.960 -4.976 4.360 1.00 89.25 115 PRO A O 1
ATOM 906 N N . ASP A 1 116 ? -12.900 -4.739 2.119 1.00 89.31 116 ASP A N 1
ATOM 907 C CA . ASP A 1 116 ? -11.659 -5.486 1.911 1.00 89.31 116 ASP A CA 1
ATOM 908 C C . ASP A 1 116 ? -10.444 -4.745 2.483 1.00 89.31 116 ASP A C 1
ATOM 910 O O . ASP A 1 116 ? -9.964 -3.753 1.912 1.00 89.31 116 ASP A O 1
ATOM 914 N N . LEU A 1 117 ? -9.906 -5.290 3.573 1.00 92.44 117 LEU A N 1
ATOM 915 C CA . LEU A 1 117 ? -8.744 -4.749 4.270 1.00 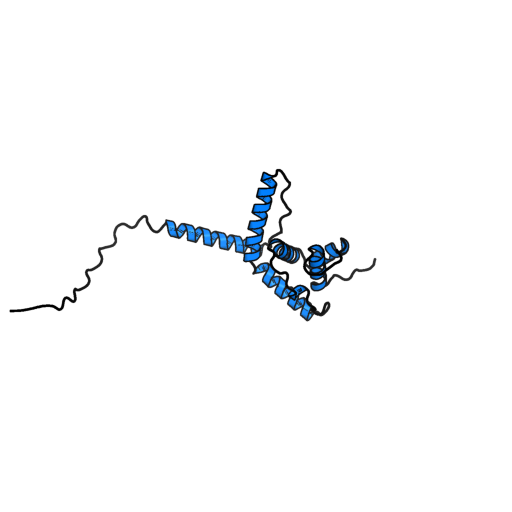92.44 117 LEU A CA 1
ATOM 916 C C . LEU A 1 117 ? -7.456 -4.880 3.439 1.00 92.44 117 LEU A C 1
ATOM 918 O O . LEU A 1 117 ? -7.247 -5.828 2.674 1.00 92.44 117 LEU A O 1
ATOM 922 N N . ILE A 1 118 ? -6.561 -3.915 3.601 1.00 93.00 118 ILE A N 1
ATOM 923 C CA . ILE A 1 118 ? -5.245 -3.844 2.987 1.00 93.00 118 ILE A CA 1
ATOM 924 C C . ILE A 1 118 ? -4.290 -4.707 3.823 1.00 93.00 118 ILE A C 1
ATOM 926 O O . ILE A 1 118 ? -4.103 -4.469 5.018 1.00 93.00 118 ILE A O 1
ATOM 930 N N . PRO A 1 119 ? -3.633 -5.715 3.222 1.00 91.56 119 PRO A N 1
ATOM 931 C CA . PRO A 1 119 ? -2.709 -6.556 3.963 1.00 91.56 119 PRO A CA 1
ATOM 932 C C . PRO A 1 119 ? -1.459 -5.759 4.362 1.00 91.56 119 PRO A C 1
ATOM 934 O O . PRO A 1 119 ? -0.674 -5.342 3.515 1.00 91.56 119 PRO A O 1
ATOM 937 N N . VAL A 1 120 ? -1.262 -5.573 5.668 1.00 89.50 120 VAL A N 1
ATOM 938 C CA . VAL A 1 120 ? -0.054 -4.946 6.2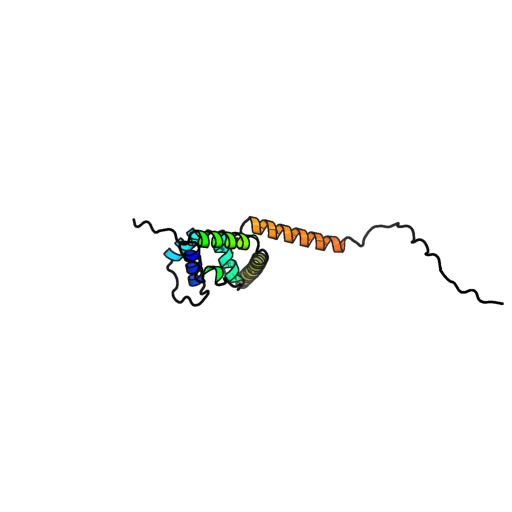27 1.00 89.50 120 VAL A CA 1
ATOM 939 C C . VAL A 1 120 ? 1.102 -5.956 6.232 1.00 89.50 120 VAL A C 1
ATOM 941 O O . VAL A 1 120 ? 0.927 -7.043 6.806 1.00 89.50 120 VAL A O 1
ATOM 944 N N . PRO A 1 121 ? 2.284 -5.623 5.673 1.00 91.25 121 PRO A N 1
ATOM 945 C CA . PRO A 1 121 ? 3.441 -6.513 5.692 1.00 91.25 121 PRO A CA 1
ATOM 946 C C . PRO A 1 121 ? 3.846 -6.911 7.119 1.00 91.25 121 PRO A C 1
ATOM 948 O O . PRO A 1 121 ? 3.831 -6.084 8.032 1.00 91.25 121 PRO A O 1
ATOM 951 N N . GLY A 1 122 ? 4.256 -8.170 7.319 1.00 88.06 122 GLY A N 1
ATOM 952 C CA . GLY A 1 122 ? 4.518 -8.729 8.657 1.00 88.06 122 GLY A CA 1
ATOM 953 C C . GLY A 1 122 ? 5.481 -7.889 9.506 1.00 88.06 122 GLY A C 1
ATOM 954 O O . GLY A 1 122 ? 5.167 -7.558 10.645 1.00 88.06 122 GLY A O 1
ATOM 955 N N . LYS A 1 123 ? 6.590 -7.430 8.913 1.00 86.50 123 LYS A N 1
ATOM 956 C CA . LYS A 1 123 ? 7.579 -6.569 9.590 1.00 86.50 123 LYS A CA 1
ATOM 957 C C . LYS A 1 123 ? 7.003 -5.232 10.068 1.00 86.50 123 LYS A C 1
ATOM 959 O O . LYS A 1 123 ? 7.375 -4.742 11.128 1.00 86.50 123 LYS A O 1
ATOM 964 N N . VAL A 1 124 ? 6.099 -4.640 9.289 1.00 89.31 124 VAL A N 1
ATOM 965 C CA . VAL A 1 124 ? 5.432 -3.380 9.647 1.00 89.31 124 VAL A CA 1
ATOM 966 C C . VAL A 1 124 ? 4.470 -3.616 10.804 1.00 89.31 124 VAL A C 1
ATOM 968 O O . VAL A 1 124 ? 4.449 -2.842 11.757 1.00 89.31 124 VAL A O 1
ATOM 971 N N . ARG A 1 125 ? 3.702 -4.711 10.749 1.00 88.06 125 ARG A N 1
ATOM 972 C CA . ARG A 1 125 ? 2.783 -5.100 11.824 1.00 88.06 125 ARG A CA 1
ATOM 973 C C . ARG A 1 125 ? 3.521 -5.269 13.152 1.00 88.06 125 ARG A C 1
ATOM 975 O O . ARG A 1 125 ? 3.090 -4.704 14.153 1.00 88.06 125 ARG A O 1
ATOM 982 N N . GLU A 1 126 ? 4.648 -5.978 13.144 1.00 88.12 126 GLU A N 1
ATOM 983 C CA . GLU A 1 126 ? 5.505 -6.155 14.323 1.00 88.12 126 GLU A CA 1
ATOM 984 C C . GLU A 1 126 ? 5.982 -4.809 14.896 1.00 88.12 126 GLU A C 1
ATOM 986 O O . GLU A 1 126 ? 5.927 -4.589 16.108 1.00 88.12 126 GLU A O 1
ATOM 991 N N . GLU A 1 127 ? 6.400 -3.876 14.036 1.00 87.19 127 GLU A N 1
ATOM 992 C CA . GLU A 1 127 ? 6.848 -2.544 14.456 1.00 87.19 127 GLU A CA 1
ATOM 993 C C . GLU A 1 127 ? 5.704 -1.688 15.027 1.00 87.19 127 GLU A C 1
ATOM 995 O O . GLU A 1 127 ? 5.885 -1.029 16.056 1.00 87.19 127 GLU A O 1
ATOM 1000 N N . ILE A 1 128 ? 4.509 -1.728 14.426 1.00 84.81 128 ILE A N 1
ATOM 1001 C CA . ILE A 1 128 ? 3.313 -1.051 14.954 1.00 84.81 128 ILE A CA 1
ATOM 1002 C C . ILE A 1 128 ? 2.964 -1.605 16.339 1.00 84.81 128 ILE A C 1
ATOM 1004 O O . ILE A 1 128 ? 2.793 -0.842 17.294 1.00 84.81 128 ILE A O 1
ATOM 1008 N N . GLU A 1 129 ? 2.911 -2.930 16.489 1.00 86.31 129 GLU A N 1
ATOM 1009 C CA . GLU A 1 129 ? 2.632 -3.579 17.773 1.00 86.31 129 GLU A CA 1
ATOM 1010 C C . GLU A 1 129 ? 3.673 -3.208 18.836 1.00 86.31 129 GLU A C 1
ATOM 1012 O O . GLU A 1 129 ? 3.316 -2.896 19.978 1.00 86.31 129 GLU A O 1
ATOM 1017 N N . ARG A 1 130 ? 4.958 -3.167 18.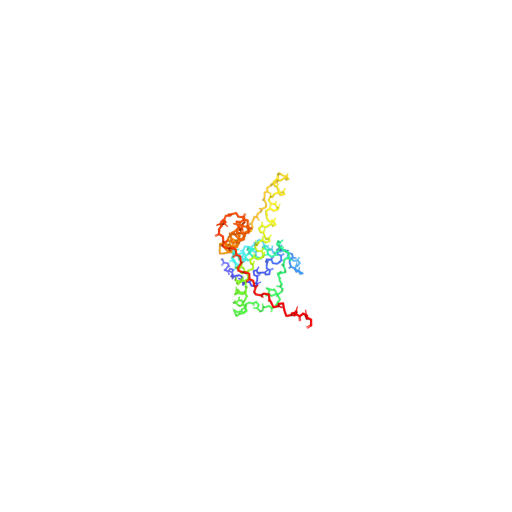462 1.00 87.38 130 ARG A N 1
ATOM 1018 C CA . ARG A 1 130 ? 6.046 -2.731 19.345 1.00 87.38 130 ARG A CA 1
ATOM 1019 C C . ARG A 1 130 ? 5.843 -1.288 19.812 1.00 87.38 130 ARG A C 1
ATOM 1021 O O . ARG A 1 130 ? 5.930 -1.022 21.012 1.00 87.38 130 ARG A O 1
ATOM 1028 N N . ARG A 1 131 ? 5.529 -0.356 18.903 1.00 84.19 131 ARG A N 1
ATOM 1029 C CA . ARG A 1 131 ? 5.253 1.054 19.245 1.00 84.19 131 ARG A CA 1
ATOM 1030 C C . ARG A 1 131 ? 4.051 1.191 20.175 1.00 84.19 131 ARG A C 1
ATOM 1032 O O . ARG A 1 131 ? 4.109 1.965 21.132 1.00 84.19 131 ARG A O 1
ATOM 1039 N N . MET A 1 132 ? 2.993 0.421 19.937 1.00 81.69 132 MET A N 1
ATOM 1040 C CA . MET A 1 132 ? 1.793 0.418 20.777 1.00 81.69 132 MET A CA 1
ATOM 1041 C C . MET A 1 132 ? 2.078 -0.098 22.192 1.00 81.69 132 MET A C 1
ATOM 1043 O O . MET A 1 132 ? 1.637 0.521 23.163 1.00 81.69 132 MET A O 1
ATOM 1047 N N . ARG A 1 133 ? 2.878 -1.165 22.338 1.00 84.56 133 ARG A N 1
ATOM 1048 C CA . ARG A 1 133 ? 3.318 -1.663 23.655 1.00 84.56 133 ARG A CA 1
ATOM 1049 C C . ARG A 1 133 ? 4.122 -0.609 24.419 1.00 84.56 133 ARG A C 1
ATOM 1051 O O . ARG A 1 133 ? 3.784 -0.310 25.560 1.00 84.56 133 ARG A O 1
ATOM 1058 N N . VAL A 1 134 ? 5.094 0.038 23.768 1.00 82.94 134 VAL A N 1
ATOM 1059 C CA . VAL A 1 134 ? 5.903 1.108 24.386 1.00 82.94 134 VAL A CA 1
ATOM 1060 C C . VAL A 1 134 ? 5.036 2.298 24.821 1.00 82.94 134 VAL A C 1
ATOM 1062 O O . VAL A 1 134 ? 5.219 2.828 25.920 1.00 82.94 134 VAL A O 1
ATOM 1065 N N . LYS A 1 135 ? 4.066 2.722 23.995 1.00 79.06 135 LYS A N 1
ATOM 1066 C CA . LYS A 1 135 ? 3.100 3.780 24.353 1.00 79.06 135 LYS A CA 1
ATOM 1067 C C . LYS A 1 135 ? 2.269 3.377 25.585 1.00 79.06 135 LYS A C 1
ATOM 1069 O O . LYS A 1 135 ? 2.120 4.176 26.510 1.00 79.06 135 LYS A O 1
ATOM 1074 N N . ALA A 1 136 ? 1.782 2.136 25.636 1.00 78.06 136 ALA A N 1
ATOM 1075 C CA . ALA A 1 136 ? 0.989 1.622 26.754 1.00 78.06 136 ALA A CA 1
ATOM 1076 C C . ALA A 1 136 ? 1.794 1.503 28.063 1.00 78.06 136 ALA A C 1
ATOM 1078 O O . ALA A 1 136 ? 1.265 1.801 29.133 1.00 78.06 136 ALA A O 1
ATOM 1079 N N . GLU A 1 137 ? 3.065 1.105 27.999 1.00 78.81 137 GLU A N 1
ATOM 1080 C CA . GLU A 1 137 ? 3.961 1.035 29.161 1.00 78.81 137 GLU A CA 1
ATOM 1081 C C . GLU A 1 137 ? 4.292 2.429 29.710 1.00 78.81 137 GLU A C 1
ATOM 1083 O O . GLU A 1 137 ? 4.201 2.656 30.919 1.00 78.81 137 GLU A O 1
ATOM 1088 N N . ARG A 1 138 ? 4.568 3.405 28.831 1.00 66.44 138 ARG A N 1
ATOM 1089 C CA . ARG A 1 138 ? 4.785 4.810 29.226 1.00 66.44 138 ARG A CA 1
ATOM 1090 C C . ARG A 1 138 ? 3.543 5.435 29.871 1.00 66.44 138 ARG A C 1
ATOM 1092 O O . ARG A 1 138 ? 3.668 6.147 30.865 1.00 66.44 138 ARG A O 1
ATOM 1099 N N . GLY A 1 139 ? 2.347 5.118 29.369 1.00 58.09 139 GLY A N 1
ATOM 1100 C CA . GLY A 1 139 ? 1.077 5.551 29.964 1.00 58.09 139 GLY A CA 1
ATOM 1101 C C . GLY A 1 139 ? 0.791 4.940 31.345 1.00 58.09 139 GLY A C 1
ATOM 1102 O O . GLY A 1 139 ? 0.128 5.569 32.169 1.00 58.09 139 GLY A O 1
ATOM 1103 N N . ARG A 1 140 ? 1.322 3.743 31.637 1.00 54.28 140 ARG A N 1
ATOM 1104 C CA . ARG A 1 140 ? 1.213 3.098 32.960 1.00 54.28 140 ARG A CA 1
ATOM 1105 C C . ARG A 1 140 ? 2.276 3.590 33.948 1.00 54.28 140 ARG A C 1
ATOM 1107 O O . ARG A 1 140 ? 1.971 3.723 35.130 1.00 54.28 140 ARG A O 1
ATOM 1114 N N . GLY A 1 141 ? 3.476 3.940 33.478 1.00 48.94 141 GLY A N 1
ATOM 1115 C CA . GLY A 1 141 ? 4.549 4.496 34.316 1.00 48.94 141 GLY A CA 1
ATOM 1116 C C . GLY A 1 141 ? 4.212 5.856 34.946 1.00 48.94 141 GLY A C 1
ATOM 1117 O O . GLY A 1 141 ? 4.619 6.128 36.071 1.00 48.94 141 GLY A O 1
ATOM 1118 N N . ALA A 1 142 ? 3.393 6.678 34.281 1.00 49.34 142 ALA A N 1
ATOM 1119 C CA . ALA A 1 142 ? 2.971 7.983 34.802 1.00 49.34 142 ALA A CA 1
ATOM 1120 C C . ALA A 1 142 ? 1.899 7.910 35.912 1.00 49.34 142 ALA A C 1
ATOM 1122 O O . ALA A 1 142 ? 1.709 8.882 36.637 1.00 49.34 142 ALA A O 1
ATOM 1123 N N . ARG A 1 143 ? 1.208 6.771 36.083 1.00 46.47 143 ARG A N 1
ATOM 1124 C CA . ARG A 1 143 ? 0.206 6.570 37.153 1.00 46.47 143 ARG A CA 1
ATOM 1125 C C . ARG A 1 143 ? 0.732 5.786 38.363 1.00 46.47 143 ARG A C 1
ATOM 1127 O O . ARG A 1 143 ? 0.038 5.711 39.368 1.00 46.47 143 ARG A O 1
ATOM 1134 N N . GLY A 1 144 ? 1.946 5.233 38.291 1.00 44.00 144 GLY A N 1
ATOM 1135 C CA . GLY A 1 144 ? 2.575 4.472 39.382 1.00 44.00 144 GLY A CA 1
ATOM 1136 C C . GLY A 1 144 ? 3.552 5.267 40.259 1.00 44.00 144 GLY A C 1
ATOM 1137 O O . GLY A 1 144 ? 4.052 4.736 41.243 1.00 44.00 144 GLY A O 1
ATOM 1138 N N . GLY A 1 145 ? 3.834 6.532 39.930 1.00 43.03 145 GLY A N 1
ATOM 1139 C CA . GLY A 1 145 ? 4.819 7.363 40.636 1.00 43.03 145 GLY A CA 1
ATOM 1140 C C . GLY A 1 145 ? 4.306 8.097 41.880 1.00 43.03 145 GLY A C 1
ATOM 1141 O O . GLY A 1 145 ? 4.983 9.002 42.357 1.00 43.03 145 GLY A O 1
ATOM 1142 N N . GLN A 1 146 ? 3.115 7.767 42.390 1.00 49.06 146 GLN A N 1
ATOM 1143 C CA . GLN A 1 146 ? 2.549 8.437 43.566 1.00 49.06 146 GLN A CA 1
ATOM 1144 C C . GLN A 1 146 ? 1.736 7.481 44.451 1.00 49.06 146 GLN A C 1
ATOM 1146 O O . GLN A 1 146 ? 0.599 7.755 44.804 1.00 49.06 146 GLN A O 1
ATOM 1151 N N . ALA A 1 147 ? 2.315 6.338 44.816 1.00 49.16 147 ALA A N 1
ATOM 1152 C CA . ALA A 1 147 ? 1.852 5.562 45.966 1.00 49.16 147 ALA A CA 1
ATOM 1153 C C . ALA A 1 147 ? 2.971 4.629 46.445 1.00 49.16 147 ALA A C 1
ATOM 1155 O O . ALA A 1 147 ? 3.168 3.552 45.894 1.00 49.16 147 ALA A O 1
ATOM 1156 N N . GLY A 1 148 ? 3.700 5.046 47.483 1.00 48.88 148 GLY A N 1
ATOM 1157 C CA . GLY A 1 148 ? 4.515 4.128 48.281 1.00 48.88 148 GLY A CA 1
ATOM 1158 C C . GLY A 1 148 ? 6.024 4.365 48.264 1.00 48.88 148 GLY A C 1
ATOM 1159 O O . GLY A 1 148 ? 6.781 3.528 47.785 1.00 48.88 148 GLY A O 1
ATOM 1160 N N . ARG A 1 149 ? 6.485 5.427 48.932 1.00 38.81 149 ARG A N 1
ATOM 1161 C CA . ARG A 1 149 ? 7.645 5.279 49.823 1.00 38.81 149 ARG A CA 1
ATOM 1162 C C . ARG A 1 149 ? 7.520 6.220 51.015 1.00 38.81 149 ARG A C 1
ATOM 1164 O O . ARG A 1 149 ? 7.837 7.402 50.947 1.00 38.81 149 ARG A O 1
ATOM 1171 N N . ALA A 1 150 ? 7.010 5.658 52.105 1.00 47.81 150 ALA A N 1
ATOM 1172 C CA . ALA A 1 150 ? 7.263 6.166 53.439 1.00 47.81 150 ALA A CA 1
ATOM 1173 C C . ALA A 1 150 ? 8.782 6.168 53.705 1.00 47.81 150 ALA A C 1
ATOM 1175 O O . ALA A 1 150 ? 9.479 5.237 53.301 1.00 47.81 150 ALA A O 1
ATOM 1176 N N . GLY A 1 151 ? 9.265 7.200 54.401 1.00 44.81 151 GLY A N 1
ATOM 1177 C CA . GLY A 1 151 ? 10.580 7.213 55.049 1.00 44.81 151 GLY A CA 1
ATOM 1178 C C . GLY A 1 151 ? 11.758 7.682 54.189 1.00 44.81 151 GLY A C 1
ATOM 1179 O O . GLY A 1 151 ? 12.697 6.924 53.975 1.00 44.81 151 GLY A O 1
ATOM 1180 N N . GLY A 1 152 ? 11.744 8.935 53.733 1.00 39.50 152 GLY A N 1
ATOM 1181 C CA . GLY A 1 152 ? 12.974 9.663 53.392 1.00 39.50 152 GLY A CA 1
ATOM 1182 C C . GLY A 1 152 ? 13.304 10.644 54.526 1.00 39.50 152 GLY A C 1
ATOM 1183 O O . GLY A 1 152 ? 12.376 11.311 54.987 1.00 39.50 152 GLY A O 1
ATOM 1184 N N . PRO A 1 153 ? 14.555 10.725 55.023 1.00 47.34 153 PRO A N 1
ATOM 1185 C CA . PRO A 1 153 ? 14.909 11.659 56.090 1.00 47.34 153 PRO A CA 1
ATOM 1186 C C . PRO A 1 153 ? 14.658 13.111 55.644 1.00 47.34 153 PRO A C 1
ATOM 1188 O O . PRO A 1 153 ? 14.749 13.399 54.446 1.00 47.34 153 PRO A O 1
ATOM 1191 N N . PRO A 1 154 ? 14.315 14.021 56.576 1.00 52.00 154 PRO A N 1
ATOM 1192 C CA . PRO A 1 154 ? 14.006 15.402 56.232 1.00 52.00 154 PRO A CA 1
ATOM 1193 C C . PRO A 1 154 ? 15.201 16.077 55.538 1.00 52.00 154 PRO A C 1
ATOM 1195 O O . PRO A 1 154 ? 16.353 15.748 55.840 1.00 52.00 154 PRO A O 1
ATOM 1198 N N . PRO A 1 155 ? 14.948 17.014 54.607 1.00 58.75 155 PRO A N 1
ATOM 1199 C CA . PRO A 1 155 ? 16.009 17.745 53.929 1.00 58.75 155 PRO A CA 1
ATOM 1200 C C . PRO A 1 155 ? 16.868 18.502 54.950 1.00 58.75 155 PRO A C 1
ATOM 1202 O O . PRO A 1 155 ? 16.343 19.164 55.847 1.00 58.75 155 PRO A O 1
ATOM 1205 N N . ALA A 1 156 ? 18.191 18.396 54.807 1.00 56.78 156 ALA A N 1
ATOM 1206 C CA . ALA A 1 156 ? 19.143 19.142 55.619 1.00 56.78 156 ALA A CA 1
ATOM 1207 C C . ALA A 1 156 ? 18.891 20.659 55.474 1.00 56.78 156 ALA A C 1
ATOM 1209 O O . ALA A 1 156 ? 18.725 21.135 54.344 1.00 56.78 156 ALA A O 1
ATOM 1210 N N . PRO A 1 157 ? 18.850 21.427 56.579 1.00 56.91 157 PRO A N 1
ATOM 1211 C CA . PRO A 1 157 ? 18.686 22.872 56.507 1.00 56.91 157 PRO A CA 1
ATOM 1212 C C . PRO A 1 157 ? 19.894 23.496 55.797 1.00 56.91 157 PRO A C 1
ATOM 1214 O O . PRO A 1 157 ? 21.046 23.188 56.108 1.00 56.91 157 PRO A O 1
ATOM 1217 N N . LYS A 1 158 ? 19.622 24.358 54.812 1.00 58.34 158 LYS A N 1
ATOM 1218 C CA . LYS A 1 158 ? 20.642 25.183 54.154 1.00 58.34 158 LYS A CA 1
ATOM 1219 C C . LYS A 1 158 ? 21.196 26.194 55.173 1.00 58.34 158 LYS A C 1
ATOM 1221 O O . LYS A 1 158 ? 20.400 26.715 55.953 1.00 58.34 158 LYS A O 1
ATOM 1226 N N . PRO A 1 159 ? 22.508 26.489 55.176 1.00 50.78 159 PRO A N 1
ATOM 1227 C CA . PRO A 1 159 ? 23.042 27.568 55.991 1.00 50.78 159 PRO A CA 1
ATOM 1228 C C . PRO A 1 159 ? 22.488 28.912 55.510 1.00 50.78 159 PRO A C 1
ATOM 1230 O O . PRO A 1 159 ? 22.558 29.243 54.327 1.00 50.78 159 PRO A O 1
ATOM 1233 N N . ASP A 1 160 ? 21.913 29.646 56.455 1.00 49.06 160 ASP A N 1
ATOM 1234 C CA . ASP A 1 160 ? 21.416 31.009 56.318 1.00 49.06 160 ASP A CA 1
ATOM 1235 C C . ASP A 1 160 ? 22.628 31.954 56.187 1.00 49.06 160 ASP A C 1
ATOM 1237 O O . ASP A 1 160 ? 23.315 32.235 57.169 1.00 49.06 160 ASP A O 1
ATOM 1241 N N . GLU A 1 161 ? 22.935 32.440 54.980 1.00 50.34 161 GLU A N 1
ATOM 1242 C CA . GLU A 1 161 ? 23.781 33.634 54.808 1.00 50.34 161 GLU A CA 1
ATOM 1243 C C . GLU A 1 161 ? 22.933 34.886 55.078 1.00 50.34 161 GLU A C 1
ATOM 1245 O O . GLU A 1 161 ? 22.623 35.688 54.199 1.00 50.34 161 GLU A O 1
ATOM 1250 N N . GLY A 1 162 ? 22.535 35.036 56.341 1.00 45.25 162 GLY A N 1
ATOM 1251 C CA . GLY A 1 162 ? 21.945 36.245 56.902 1.00 45.25 162 GLY A CA 1
ATOM 1252 C C . GLY A 1 162 ? 23.035 37.199 57.384 1.00 45.25 162 GLY A C 1
ATOM 1253 O O . GLY A 1 162 ? 23.213 37.402 58.584 1.00 45.25 162 GLY A O 1
ATOM 1254 N N . GLY A 1 163 ? 23.792 37.778 56.451 1.00 45.50 163 GLY A N 1
ATOM 1255 C CA . GLY A 1 163 ? 24.687 38.902 56.723 1.00 45.50 163 GLY A CA 1
ATOM 1256 C C . GLY A 1 163 ? 23.876 40.160 57.024 1.00 45.50 163 GLY A C 1
ATOM 1257 O O . GLY A 1 163 ? 23.471 40.877 56.113 1.00 45.50 163 GLY A O 1
ATOM 1258 N N . GLY A 1 164 ? 23.623 40.427 58.302 1.00 39.03 164 GLY A N 1
ATOM 1259 C CA . GLY A 1 164 ? 22.866 41.603 58.720 1.00 39.03 164 GLY A CA 1
ATOM 1260 C C . GLY A 1 164 ? 22.843 41.776 60.229 1.00 39.03 164 GLY A C 1
ATOM 1261 O O . GLY A 1 164 ? 21.788 41.678 60.842 1.00 39.03 164 GLY A O 1
ATOM 1262 N N . GLY A 1 165 ? 24.001 42.025 60.839 1.00 39.84 165 GLY A N 1
ATOM 1263 C CA . GLY A 1 165 ? 24.061 42.519 62.212 1.00 39.84 165 GLY A CA 1
ATOM 1264 C C . GLY A 1 165 ? 24.111 44.047 62.231 1.00 39.84 165 GLY A C 1
ATOM 1265 O O . GLY A 1 165 ? 25.110 44.608 61.778 1.00 39.84 165 GLY A O 1
ATOM 1266 N N . PRO A 1 166 ? 23.090 44.742 62.761 1.00 52.00 166 PRO A N 1
ATOM 1267 C CA . PRO A 1 166 ? 23.243 46.115 63.205 1.00 52.00 166 PRO A CA 1
ATOM 1268 C C . PRO A 1 166 ? 23.367 46.207 64.736 1.00 52.00 166 PRO A C 1
ATOM 1270 O O . PRO A 1 166 ? 22.508 45.700 65.452 1.00 52.00 166 PRO A O 1
ATOM 1273 N N . LYS A 1 167 ? 24.356 47.015 65.163 1.00 40.81 167 LYS A N 1
ATOM 1274 C CA . LYS A 1 167 ? 24.368 47.919 66.342 1.00 40.81 167 LYS A CA 1
ATOM 1275 C C . LYS A 1 167 ? 24.374 47.291 67.752 1.00 40.81 167 LYS A C 1
ATOM 1277 O O . LYS A 1 167 ? 24.004 46.130 67.888 1.00 40.81 167 LYS A O 1
ATOM 1282 N N . PRO A 1 168 ? 24.792 48.006 68.822 1.00 59.03 168 PRO A N 1
ATOM 1283 C CA . PRO A 1 168 ? 24.825 49.467 69.052 1.00 59.03 168 PRO A CA 1
ATOM 1284 C C . PRO A 1 168 ? 26.130 50.200 68.720 1.00 59.03 168 PRO A C 1
ATOM 1286 O O . PRO A 1 168 ? 27.217 49.601 68.852 1.00 59.03 168 PRO A O 1
#

Sequence (168 aa):
MEVQRPLSLGEAARVFCRLHGVGRATTPPSPAQIAAAQAALGPDYWAYLRARVLTEKPITAYFIGDQRLGDAEAERGLAERLRVRCYDDIETWEEVAEKEREAVEQARFAGREPPDLIPVPGKVREEIERRMRVKAERGRGARGGQAGRAGGPPPAPKPDEGGGGPKP

Foldseek 3Di:
DPPPDQFFLLQLVVLVCLCLVNPPNDDHDDPVSPVSSCVNCDQLLSLLVVLCSLVVNHPDCLSHVPQPGPPPVSSVVVVVVSVCCSQVVLVSVVVLVVSQVVQQVVCVVVVHDRDDGRDRDPNSVVVVVVVVVVVVVVVVVVVPPPDDDDDDDDDDDDDDPPPDDDDD

Radius of gyration: 28.46 Å; chains: 1; bounding box: 50×69×96 Å